Protein AF-A0A6D1P3B4-F1 (afdb_monomer_lite)

Sequence (101 aa):
MHTDTDNLHVHVAVNRVHPETGYLNRLSWSQEKLSRACRELELKHGFAPDNGCWVHAPGNRIVRKTAVERDRQNAWTRGKKKKLFASMSRRQRSLVYAVNL

Secondary structure (DSSP, 8-state):
-B-SSSS-B-------B-TTT--B---TTHHHHHHHHHHHHHHHHTPPPPSSSEEEETTTEEEEPPHHHHHHHHHHHHHHHHHHHHHS-HHHHHHHHHH--

Structure (mmCIF, N/CA/C/O backbone):
data_AF-A0A6D1P3B4-F1
#
_entry.id   AF-A0A6D1P3B4-F1
#
loop_
_atom_site.group_PDB
_atom_site.id
_atom_site.type_symbol
_atom_site.label_atom_id
_atom_site.label_alt_id
_atom_site.label_comp_id
_atom_site.label_asym_id
_atom_site.label_entity_id
_atom_site.label_seq_id
_atom_site.pdbx_PDB_ins_code
_atom_site.Cartn_x
_atom_site.Cartn_y
_atom_site.Cartn_z
_atom_site.occupancy
_atom_site.B_iso_or_equiv
_atom_site.auth_seq_id
_atom_site.auth_comp_id
_atom_site.auth_asym_id
_atom_site.auth_atom_id
_atom_site.pdbx_PDB_model_num
ATOM 1 N N . MET A 1 1 ? -19.153 2.731 -3.568 1.00 59.28 1 MET A N 1
ATOM 2 C CA . MET A 1 1 ? -18.160 2.179 -4.510 1.00 59.28 1 MET A CA 1
ATOM 3 C C . MET A 1 1 ? -18.111 3.106 -5.701 1.00 59.28 1 MET A C 1
ATOM 5 O O . MET A 1 1 ? -19.177 3.523 -6.136 1.00 59.28 1 MET A O 1
ATOM 9 N N . HIS A 1 2 ? -16.920 3.458 -6.178 1.00 65.75 2 HIS A N 1
ATOM 10 C CA . HIS A 1 2 ? -16.786 4.232 -7.412 1.00 65.75 2 HIS A CA 1
ATOM 11 C C . HIS A 1 2 ? -16.480 3.270 -8.560 1.00 65.75 2 HIS A C 1
ATOM 13 O O . HIS A 1 2 ? -15.542 2.481 -8.462 1.00 65.75 2 HIS A O 1
ATOM 19 N N . THR A 1 3 ? -17.294 3.327 -9.613 1.00 60.78 3 THR A N 1
ATOM 20 C CA . THR A 1 3 ? -17.120 2.584 -10.876 1.00 60.78 3 THR A CA 1
ATOM 21 C C . THR A 1 3 ? -16.701 3.509 -12.022 1.00 60.78 3 THR A C 1
ATOM 23 O O . THR A 1 3 ? -16.802 3.141 -13.182 1.00 60.78 3 THR A O 1
ATOM 26 N N . ASP A 1 4 ? -16.267 4.728 -11.697 1.00 64.31 4 ASP A N 1
ATOM 27 C CA . ASP A 1 4 ? -15.925 5.798 -12.649 1.00 64.31 4 ASP A CA 1
ATOM 28 C C . ASP A 1 4 ? -14.532 5.615 -13.292 1.00 64.31 4 ASP A C 1
ATOM 30 O O . ASP A 1 4 ? -14.069 6.411 -14.100 1.00 64.31 4 ASP A O 1
ATOM 34 N N . THR A 1 5 ? -13.841 4.539 -12.924 1.00 64.44 5 THR A N 1
ATOM 35 C CA . THR A 1 5 ? -12.536 4.133 -13.446 1.00 64.44 5 THR A CA 1
ATOM 36 C C . THR A 1 5 ? -12.516 2.618 -13.588 1.00 64.44 5 THR A C 1
ATOM 38 O O . THR A 1 5 ? -13.218 1.934 -12.846 1.00 64.44 5 THR A O 1
ATOM 41 N N . ASP A 1 6 ? -11.646 2.088 -14.452 1.00 67.25 6 ASP A N 1
ATOM 42 C CA . ASP A 1 6 ? -11.489 0.640 -14.697 1.00 67.25 6 ASP A CA 1
ATOM 43 C C . ASP A 1 6 ? -11.139 -0.187 -13.439 1.00 67.25 6 ASP A C 1
ATOM 45 O O . ASP A 1 6 ? -11.197 -1.414 -13.455 1.00 67.25 6 ASP A O 1
ATOM 49 N N . ASN A 1 7 ? -10.806 0.478 -12.327 1.00 68.12 7 ASN A N 1
ATOM 50 C CA . ASN A 1 7 ? -10.529 -0.139 -11.036 1.00 68.12 7 ASN A CA 1
ATOM 51 C C . ASN A 1 7 ? -11.664 0.130 -10.040 1.00 68.12 7 ASN A C 1
ATOM 53 O O . ASN A 1 7 ? -12.040 1.280 -9.798 1.00 68.12 7 ASN A O 1
ATOM 57 N N . LEU A 1 8 ? -12.152 -0.933 -9.394 1.00 72.12 8 LEU A N 1
ATOM 58 C CA . LEU A 1 8 ? -13.145 -0.841 -8.326 1.00 72.12 8 LEU A CA 1
ATOM 59 C C . LEU A 1 8 ? -12.550 -0.143 -7.095 1.00 72.12 8 LEU A C 1
ATOM 61 O O . LEU A 1 8 ? -11.694 -0.707 -6.412 1.00 72.12 8 LEU A O 1
ATOM 65 N N . HIS A 1 9 ? -13.031 1.060 -6.769 1.00 78.25 9 HIS A N 1
ATOM 66 C CA . HIS A 1 9 ? -12.574 1.787 -5.583 1.00 78.25 9 HIS A CA 1
ATOM 67 C C . HIS A 1 9 ? -13.560 1.655 -4.413 1.00 78.25 9 HIS A C 1
ATOM 69 O O . HIS A 1 9 ? -14.748 1.996 -4.517 1.00 78.25 9 HIS A O 1
ATOM 75 N N . VAL A 1 10 ? -13.048 1.184 -3.273 1.00 76.00 10 VAL A N 1
ATOM 76 C CA . VAL A 1 10 ? -13.807 0.976 -2.034 1.00 76.00 10 VAL A CA 1
ATOM 77 C C . VAL A 1 10 ? -13.197 1.812 -0.913 1.00 76.00 10 VAL A C 1
ATOM 79 O O . VAL A 1 10 ? -12.010 1.700 -0.619 1.00 76.00 10 VAL A O 1
ATOM 82 N N . HIS A 1 11 ? -14.029 2.610 -0.245 1.00 82.00 11 HIS A N 1
ATOM 83 C CA . HIS A 1 11 ? -13.658 3.285 0.994 1.00 82.00 11 HIS A CA 1
ATOM 84 C C . HIS A 1 11 ? -14.070 2.423 2.184 1.00 82.00 11 HIS A C 1
ATOM 86 O O . HIS A 1 11 ? -15.242 2.075 2.323 1.00 82.00 11 HIS A O 1
ATOM 92 N N . VAL A 1 12 ? -13.114 2.102 3.053 1.00 81.12 12 VAL A N 1
ATOM 93 C CA . VAL A 1 12 ? -13.362 1.377 4.303 1.00 81.12 12 VAL A CA 1
ATOM 94 C C . VAL A 1 12 ? -13.045 2.309 5.465 1.00 81.12 12 VAL A C 1
ATOM 96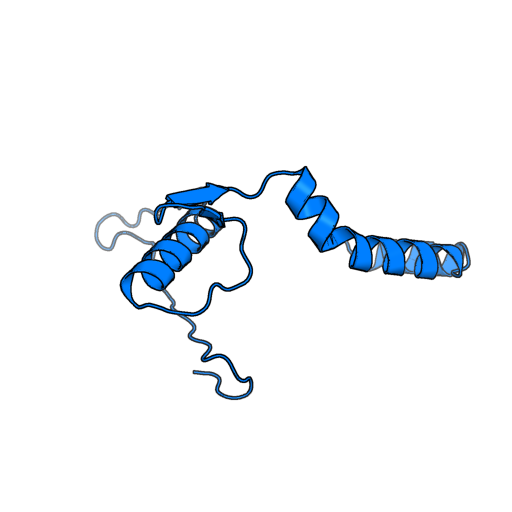 O O . VAL A 1 12 ? -11.903 2.737 5.633 1.00 81.12 12 VAL A O 1
ATOM 99 N N . ALA A 1 13 ? -14.058 2.629 6.266 1.00 85.06 13 ALA A N 1
ATOM 100 C CA . ALA A 1 13 ? -13.895 3.365 7.512 1.00 85.06 13 ALA A CA 1
ATOM 101 C C . ALA A 1 13 ? -13.884 2.374 8.680 1.00 85.06 13 ALA A C 1
ATOM 103 O O . ALA A 1 13 ? -14.760 1.519 8.780 1.00 85.06 13 ALA A O 1
ATOM 104 N N . VAL A 1 14 ? -12.890 2.485 9.561 1.00 83.31 14 VAL A N 1
ATOM 105 C CA . VAL A 1 14 ? -12.740 1.598 10.723 1.00 83.31 14 VAL A CA 1
ATOM 106 C C . VAL A 1 14 ? -12.641 2.449 11.980 1.00 83.31 14 VAL A C 1
ATOM 108 O O . VAL A 1 14 ? -11.815 3.365 12.048 1.00 83.31 14 VAL A O 1
ATOM 111 N N . ASN A 1 15 ? -13.463 2.143 12.986 1.00 87.69 15 ASN A N 1
ATOM 112 C CA . ASN A 1 15 ? -13.330 2.767 14.296 1.00 87.69 15 ASN A CA 1
ATOM 113 C C . ASN A 1 15 ? -12.050 2.260 14.979 1.00 87.69 15 ASN A C 1
ATOM 115 O O . ASN A 1 15 ? -11.815 1.059 15.070 1.00 87.69 15 ASN A O 1
ATOM 119 N N . ARG A 1 16 ? -11.212 3.189 15.442 1.00 85.81 16 ARG A N 1
ATOM 120 C CA . ARG A 1 16 ? -9.922 2.892 16.089 1.00 85.81 16 ARG A CA 1
ATOM 121 C C . ARG A 1 16 ? -9.955 3.069 17.605 1.00 85.81 16 ARG A C 1
ATOM 123 O O . ARG A 1 16 ? -8.923 2.883 18.247 1.00 85.81 16 ARG A O 1
ATOM 130 N N . VAL A 1 17 ? -11.090 3.486 18.156 1.00 89.25 17 VAL A N 1
ATOM 131 C CA . VAL A 1 17 ? -11.284 3.662 19.594 1.00 89.25 17 VAL A CA 1
ATOM 132 C C . VAL A 1 17 ? -11.718 2.330 20.188 1.00 89.25 17 VAL A C 1
ATOM 134 O O . VAL A 1 17 ? -12.677 1.724 19.709 1.00 89.25 17 VAL A O 1
ATOM 137 N N . HIS A 1 18 ? -11.008 1.872 21.216 1.00 88.19 18 HIS A N 1
ATOM 138 C CA . HIS A 1 18 ? -11.416 0.692 21.965 1.00 88.19 18 HIS A CA 1
ATOM 139 C C . HIS A 1 18 ? -12.762 0.970 22.654 1.00 88.19 18 HIS A C 1
ATOM 141 O O . HIS A 1 18 ? -12.856 1.960 23.386 1.00 88.19 18 HIS A O 1
ATOM 147 N N . PRO A 1 19 ? -13.792 0.128 22.458 1.00 85.56 19 PRO A N 1
ATOM 148 C CA . PRO A 1 19 ? -15.154 0.433 22.894 1.00 85.56 19 PRO A CA 1
ATOM 149 C C . PRO A 1 19 ? -15.291 0.565 24.417 1.00 85.56 19 PRO A C 1
ATOM 151 O O . PRO A 1 19 ? -16.096 1.361 24.881 1.00 85.56 19 PRO A O 1
ATOM 154 N N . GLU A 1 20 ? -14.483 -0.164 25.190 1.00 89.38 20 GLU A N 1
ATOM 155 C CA . GLU A 1 20 ? -14.590 -0.174 26.659 1.00 89.38 20 GLU A CA 1
ATOM 156 C C . GLU A 1 20 ? -13.648 0.810 27.361 1.00 89.38 20 GLU A C 1
ATOM 158 O O . GLU A 1 20 ? -13.971 1.339 28.417 1.00 89.38 20 GLU A O 1
ATOM 163 N N . THR A 1 21 ? -12.467 1.066 26.794 1.00 88.25 21 THR A N 1
ATOM 164 C CA . THR A 1 21 ? -11.407 1.835 27.468 1.00 88.25 21 THR A CA 1
ATOM 165 C C . THR A 1 21 ? -11.256 3.236 26.889 1.00 88.25 21 THR A C 1
ATOM 167 O O . THR A 1 21 ? -10.538 4.060 27.445 1.00 88.25 21 THR A O 1
ATOM 170 N N . GLY A 1 22 ? -11.896 3.517 25.747 1.00 86.44 22 GLY A N 1
ATOM 171 C CA . GLY A 1 22 ? -11.813 4.805 25.060 1.00 86.44 22 GLY A CA 1
ATOM 172 C C . GLY A 1 22 ? -10.440 5.108 24.450 1.00 86.44 22 GLY A C 1
ATOM 173 O O . GLY A 1 22 ? -10.255 6.169 23.853 1.00 86.44 22 GLY A O 1
ATOM 174 N N . TYR A 1 23 ? -9.466 4.197 24.555 1.00 89.19 23 TYR A N 1
ATOM 175 C CA . TYR A 1 23 ? -8.132 4.429 24.014 1.00 89.19 23 TYR A CA 1
ATOM 176 C C . TYR A 1 23 ? -8.116 4.342 22.489 1.00 89.19 23 TYR A C 1
ATOM 178 O O . TYR A 1 23 ? -8.655 3.419 21.877 1.00 89.19 23 TYR A O 1
ATOM 186 N N . LEU A 1 24 ? -7.432 5.305 21.872 1.00 88.62 24 LEU A N 1
ATOM 187 C CA . LEU A 1 24 ? -7.203 5.335 20.435 1.00 88.62 24 LEU A CA 1
ATOM 188 C C . LEU A 1 24 ? -6.007 4.456 20.064 1.00 88.62 24 LEU A C 1
ATOM 190 O O . LEU A 1 24 ? -4.876 4.721 20.477 1.00 88.62 24 LEU A O 1
ATOM 194 N N . ASN A 1 25 ? -6.225 3.488 19.178 1.00 85.38 25 ASN A N 1
ATOM 195 C CA . ASN A 1 25 ? -5.130 2.726 18.599 1.00 85.38 25 ASN A CA 1
ATOM 196 C C . ASN A 1 25 ? -4.355 3.573 17.568 1.00 85.38 25 ASN A C 1
ATOM 198 O O . ASN A 1 25 ? -4.835 3.860 16.463 1.00 85.38 25 ASN A O 1
ATOM 202 N N . ARG A 1 26 ? -3.125 3.971 17.919 1.00 81.25 26 ARG A N 1
ATOM 203 C CA . ARG A 1 26 ? -2.198 4.646 16.999 1.00 81.25 26 ARG A CA 1
ATOM 204 C C . ARG A 1 26 ? -1.493 3.618 16.118 1.00 81.25 26 ARG A C 1
ATOM 206 O O . ARG A 1 26 ? -0.443 3.081 16.458 1.00 81.25 26 ARG A O 1
ATOM 213 N N . LEU A 1 27 ? -2.047 3.405 14.930 1.00 81.44 27 LEU A N 1
ATOM 214 C CA . LEU A 1 27 ? -1.450 2.554 13.902 1.00 81.44 27 LEU A CA 1
ATOM 215 C C . LEU A 1 27 ? -0.266 3.262 13.225 1.00 81.44 27 LEU A C 1
ATOM 217 O O . LEU A 1 27 ? -0.407 3.888 12.168 1.00 81.44 27 LEU A O 1
ATOM 221 N N . SER A 1 28 ? 0.913 3.142 13.833 1.00 84.75 28 SER A N 1
ATOM 222 C CA . SER A 1 28 ? 2.170 3.534 13.199 1.00 84.75 28 SER A CA 1
ATOM 223 C C . SER A 1 28 ? 2.384 2.736 11.910 1.00 84.75 28 SER A C 1
ATOM 225 O O . SER A 1 28 ? 2.095 1.531 11.843 1.00 84.75 28 SER A O 1
ATOM 227 N N . TRP A 1 29 ? 2.864 3.429 10.872 1.00 84.19 29 TRP A N 1
ATOM 228 C CA . TRP A 1 29 ? 3.148 2.851 9.553 1.00 84.19 29 TRP A CA 1
ATOM 229 C C . TRP A 1 29 ? 1.941 2.142 8.914 1.00 84.19 29 TRP A C 1
ATOM 231 O O . TRP A 1 29 ? 2.101 1.197 8.145 1.00 84.19 29 TRP A O 1
ATOM 241 N N . SER A 1 30 ? 0.720 2.589 9.229 1.00 85.31 30 SER A N 1
ATOM 242 C CA . SER A 1 30 ? -0.534 2.009 8.720 1.00 85.31 30 SER A CA 1
ATOM 243 C C . SER A 1 30 ? -0.590 1.945 7.197 1.00 85.31 30 SER A C 1
ATOM 245 O O . SER A 1 30 ? -0.965 0.913 6.656 1.00 85.31 30 SER A O 1
ATOM 247 N N . GLN A 1 31 ? -0.155 3.002 6.507 1.00 84.62 31 GLN A N 1
ATOM 248 C CA . GLN A 1 31 ? -0.100 3.028 5.041 1.00 84.62 31 GLN A CA 1
ATOM 249 C C . GLN A 1 31 ? 0.843 1.954 4.478 1.00 84.62 31 GLN A C 1
ATOM 251 O O . GLN A 1 31 ? 0.523 1.293 3.495 1.00 84.62 31 GLN A O 1
ATOM 256 N N . GLU A 1 32 ? 1.993 1.739 5.121 1.00 86.56 32 GLU A N 1
ATOM 257 C CA . GLU A 1 32 ? 2.973 0.742 4.683 1.00 86.56 32 GLU A CA 1
ATOM 258 C C . GLU A 1 32 ? 2.488 -0.687 4.948 1.00 86.56 32 GLU A C 1
ATOM 260 O O . GLU A 1 32 ? 2.632 -1.554 4.085 1.00 86.56 32 GLU A O 1
ATOM 265 N N . LYS A 1 33 ? 1.859 -0.917 6.107 1.00 88.94 33 LYS A N 1
ATOM 266 C CA . LYS A 1 33 ? 1.209 -2.189 6.450 1.00 88.94 33 LYS A CA 1
ATOM 267 C C . LYS A 1 33 ? 0.068 -2.509 5.486 1.00 88.94 33 LYS A C 1
ATOM 269 O O . LYS A 1 33 ? -0.021 -3.638 5.017 1.00 88.94 33 LYS A O 1
ATOM 274 N N . LEU A 1 34 ? -0.755 -1.513 5.152 1.00 88.62 34 LEU A N 1
ATOM 275 C CA . LEU A 1 34 ? -1.840 -1.658 4.185 1.00 88.62 34 LEU A CA 1
ATOM 276 C C . LEU A 1 34 ? -1.294 -2.008 2.799 1.00 88.62 34 LEU A C 1
ATOM 278 O O . LEU A 1 34 ? -1.746 -2.973 2.198 1.00 88.62 34 LEU A O 1
ATOM 282 N N . SER A 1 35 ? -0.273 -1.287 2.322 1.00 89.62 35 SER A N 1
ATOM 283 C CA . SER A 1 35 ? 0.337 -1.565 1.017 1.00 89.62 35 SER A CA 1
ATOM 284 C C . SER A 1 35 ? 0.905 -2.985 0.933 1.00 89.62 35 SER A C 1
ATOM 286 O O . SER A 1 35 ? 0.746 -3.638 -0.097 1.00 89.62 35 SER A O 1
ATOM 288 N N . ARG A 1 36 ? 1.513 -3.491 2.015 1.00 90.06 36 ARG A N 1
ATOM 289 C CA . ARG A 1 36 ? 1.971 -4.883 2.093 1.00 90.06 36 ARG A CA 1
ATOM 290 C C . ARG A 1 36 ? 0.806 -5.874 2.062 1.00 90.06 36 ARG A C 1
ATOM 292 O O . ARG A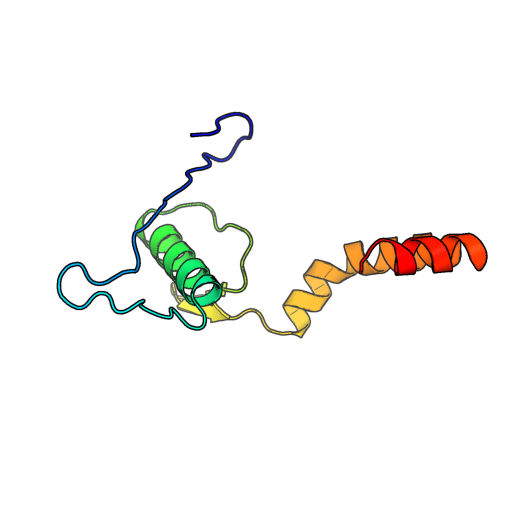 1 36 ? 0.857 -6.815 1.280 1.00 90.06 36 ARG A O 1
ATOM 299 N N . ALA A 1 37 ? -0.242 -5.643 2.853 1.00 90.31 37 ALA A N 1
ATOM 300 C CA . ALA A 1 37 ? -1.430 -6.498 2.869 1.00 90.31 37 ALA A CA 1
ATOM 301 C C . ALA A 1 37 ? -2.113 -6.563 1.490 1.00 90.31 37 ALA A C 1
ATOM 303 O O . ALA A 1 37 ? -2.562 -7.627 1.075 1.00 90.31 37 ALA A O 1
ATOM 304 N N . CYS A 1 38 ? -2.126 -5.459 0.733 1.00 89.56 38 CYS A N 1
ATOM 305 C CA . CYS A 1 38 ? -2.603 -5.464 -0.651 1.00 89.56 38 CYS A CA 1
ATOM 306 C C . CYS A 1 38 ? -1.792 -6.425 -1.535 1.00 89.56 38 CYS A C 1
ATOM 308 O O . CYS A 1 38 ? -2.394 -7.197 -2.268 1.00 89.56 38 CYS A O 1
ATOM 310 N N . ARG A 1 39 ? -0.453 -6.455 -1.421 1.00 92.56 39 ARG A N 1
ATOM 311 C CA . ARG A 1 39 ? 0.386 -7.419 -2.165 1.00 92.56 39 ARG A CA 1
ATOM 312 C C . ARG A 1 39 ? 0.088 -8.868 -1.783 1.00 92.56 39 ARG A C 1
ATOM 314 O O . ARG A 1 39 ? 0.064 -9.753 -2.631 1.00 92.56 39 ARG A O 1
ATOM 321 N N . GLU A 1 40 ? -0.154 -9.116 -0.499 1.00 91.56 40 GLU A N 1
ATOM 322 C CA . GLU A 1 40 ? -0.518 -10.449 -0.005 1.00 91.56 40 GLU A CA 1
ATOM 323 C C . GLU A 1 40 ? -1.859 -10.908 -0.602 1.00 91.56 40 GLU A C 1
ATOM 325 O O . GLU A 1 40 ? -1.980 -12.052 -1.044 1.00 91.56 40 GLU A O 1
ATOM 330 N N . LEU A 1 41 ? -2.843 -10.008 -0.687 1.00 90.25 41 LEU A N 1
ATOM 331 C CA . LEU A 1 41 ? -4.131 -10.281 -1.329 1.00 90.25 41 LEU A CA 1
ATOM 332 C C . LEU A 1 41 ? -4.006 -10.461 -2.844 1.00 90.25 41 LEU A C 1
ATOM 334 O O . LEU A 1 41 ? -4.644 -11.357 -3.391 1.00 90.25 41 LEU A O 1
ATOM 338 N N . GLU A 1 42 ? -3.170 -9.663 -3.509 1.00 91.38 42 GLU A N 1
ATOM 339 C CA . GLU A 1 42 ? -2.885 -9.807 -4.939 1.00 91.38 42 GLU A CA 1
ATOM 340 C C . GLU A 1 42 ? -2.324 -11.198 -5.252 1.00 91.38 42 GLU A C 1
ATOM 342 O O . GLU A 1 42 ? -2.835 -11.872 -6.145 1.00 91.38 42 GLU A O 1
ATOM 347 N N . LEU A 1 43 ? -1.346 -11.677 -4.473 1.00 90.06 43 LEU A N 1
ATOM 348 C CA . LEU A 1 43 ? -0.793 -13.028 -4.626 1.00 90.06 43 LEU A CA 1
ATOM 349 C C . LEU A 1 43 ? -1.820 -14.123 -4.319 1.00 90.06 43 LEU A C 1
ATOM 351 O O . LEU A 1 43 ? -1.860 -15.135 -5.015 1.00 90.06 43 LEU A O 1
ATOM 355 N N . LYS A 1 44 ? -2.644 -13.938 -3.282 1.00 91.94 44 LYS A N 1
ATOM 356 C CA . LYS A 1 44 ? -3.635 -14.935 -2.856 1.00 91.94 44 LYS A CA 1
ATOM 357 C C . LYS A 1 44 ? -4.779 -15.098 -3.857 1.00 91.94 44 LYS A C 1
ATOM 359 O O . LYS A 1 44 ? -5.255 -16.212 -4.054 1.00 91.94 44 LYS A O 1
ATOM 364 N N . HIS A 1 45 ? -5.242 -13.997 -4.441 1.00 89.06 45 HIS A N 1
ATOM 365 C CA . HIS A 1 45 ? -6.423 -13.968 -5.306 1.00 89.06 45 HIS A CA 1
ATOM 366 C C . HIS A 1 45 ? -6.090 -13.809 -6.797 1.00 89.06 45 HIS A C 1
ATOM 368 O O . HIS A 1 45 ? -7.001 -13.794 -7.619 1.00 89.06 45 HIS A O 1
ATOM 374 N N . GLY A 1 46 ? -4.805 -13.715 -7.156 1.00 87.00 46 GLY A N 1
ATOM 375 C CA . GLY A 1 46 ? -4.361 -13.570 -8.543 1.00 87.00 46 GLY A CA 1
ATOM 376 C C . GLY A 1 46 ? -4.683 -12.202 -9.147 1.00 87.00 46 GLY A C 1
ATOM 377 O O . GLY A 1 46 ? -4.885 -12.101 -10.355 1.00 87.00 46 GLY A O 1
ATOM 378 N N . PHE A 1 47 ? -4.767 -11.151 -8.327 1.00 87.06 47 PHE A N 1
ATOM 379 C CA . PHE A 1 47 ? -5.033 -9.802 -8.827 1.00 87.06 47 PHE A CA 1
ATOM 380 C C . PHE A 1 47 ? -3.799 -9.196 -9.498 1.00 87.06 47 PHE A C 1
ATOM 382 O O . PHE A 1 47 ? -2.655 -9.520 -9.168 1.00 87.06 47 PHE A O 1
ATOM 389 N N . ALA A 1 48 ? -4.044 -8.278 -10.435 1.00 84.88 48 ALA A N 1
ATOM 390 C CA . ALA A 1 48 ? -2.981 -7.511 -11.063 1.00 84.88 48 ALA A CA 1
ATOM 391 C C . ALA A 1 48 ? -2.270 -6.631 -10.014 1.00 84.88 48 ALA A C 1
ATOM 393 O O . ALA A 1 48 ? -2.943 -5.985 -9.207 1.00 84.88 48 ALA A O 1
ATOM 394 N N . PRO A 1 49 ? -0.926 -6.582 -10.011 1.00 83.19 49 PRO A N 1
ATOM 395 C CA . PRO A 1 49 ? -0.196 -5.798 -9.032 1.00 83.19 49 PRO A CA 1
ATOM 396 C C . PRO A 1 49 ? -0.383 -4.297 -9.265 1.00 83.19 49 PRO A C 1
ATOM 398 O O . PRO A 1 49 ? 0.006 -3.771 -10.305 1.00 83.19 49 PRO A O 1
ATOM 401 N N . ASP A 1 50 ? -0.913 -3.590 -8.264 1.00 83.19 50 ASP A N 1
ATOM 402 C CA . ASP A 1 50 ? -1.115 -2.135 -8.339 1.00 83.19 50 ASP A CA 1
ATOM 403 C C . ASP A 1 50 ? 0.165 -1.351 -7.960 1.00 83.19 50 ASP A C 1
ATOM 405 O O . ASP A 1 50 ? 1.151 -1.912 -7.479 1.00 83.19 50 ASP A O 1
ATOM 409 N N . ASN A 1 51 ? 0.183 -0.033 -8.110 1.00 80.12 51 ASN A N 1
ATOM 410 C CA . ASN A 1 51 ? 1.281 0.818 -7.675 1.00 80.12 51 ASN A CA 1
ATOM 411 C C . ASN A 1 51 ? 1.411 0.845 -6.142 1.00 80.12 51 ASN A C 1
ATOM 413 O O . ASN A 1 51 ? 0.480 1.183 -5.421 1.00 80.12 51 ASN A O 1
ATOM 417 N N . GLY A 1 52 ? 2.608 0.562 -5.624 1.00 81.56 52 GLY A N 1
ATOM 418 C CA . GLY A 1 52 ? 2.867 0.601 -4.183 1.00 81.56 52 GLY A CA 1
ATOM 419 C C . GLY A 1 52 ? 4.346 0.695 -3.822 1.00 81.56 52 GLY A C 1
ATOM 420 O O . GLY A 1 52 ? 5.219 0.686 -4.697 1.00 81.56 52 GLY A O 1
ATOM 421 N N . CYS A 1 53 ? 4.627 0.803 -2.519 1.00 85.31 53 CYS A N 1
ATOM 422 C CA . CYS A 1 53 ? 5.988 0.751 -1.976 1.00 85.31 53 CYS A CA 1
ATOM 423 C C . CYS A 1 53 ? 6.525 -0.683 -1.845 1.00 85.31 53 CYS A C 1
ATOM 425 O O . CYS A 1 53 ? 7.737 -0.860 -1.733 1.00 85.31 53 CYS A O 1
ATOM 427 N N . TRP A 1 54 ? 5.648 -1.686 -1.912 1.00 88.56 54 TRP A N 1
ATOM 428 C CA . TRP A 1 54 ? 5.981 -3.108 -1.955 1.00 88.56 54 TRP A CA 1
ATOM 429 C C . TRP A 1 54 ? 5.758 -3.675 -3.361 1.00 88.56 54 TRP A C 1
ATOM 431 O O . TRP A 1 54 ? 4.848 -3.237 -4.064 1.00 88.56 54 TRP A O 1
ATOM 441 N N . VAL A 1 55 ? 6.592 -4.629 -3.775 1.00 88.56 55 VAL A N 1
ATOM 442 C CA . VAL A 1 55 ? 6.540 -5.301 -5.085 1.00 88.56 55 VAL A CA 1
ATOM 443 C C . VAL A 1 55 ? 6.713 -6.805 -4.944 1.00 88.56 55 VAL A C 1
ATOM 445 O O . VAL A 1 55 ? 7.276 -7.289 -3.960 1.00 88.56 55 VAL A O 1
ATOM 448 N N . HIS A 1 56 ? 6.239 -7.537 -5.950 1.00 88.56 56 HIS A N 1
ATOM 449 C CA . HIS A 1 56 ? 6.445 -8.976 -6.049 1.00 88.56 56 HIS A CA 1
ATOM 450 C C . HIS A 1 56 ? 7.864 -9.262 -6.545 1.00 88.56 56 HIS A C 1
ATOM 452 O O . HIS A 1 56 ? 8.315 -8.706 -7.545 1.00 88.56 56 HIS A O 1
ATOM 458 N N . ALA A 1 57 ? 8.559 -10.137 -5.832 1.00 86.25 57 ALA A N 1
ATOM 459 C CA . ALA A 1 57 ? 9.839 -10.711 -6.204 1.00 86.25 57 ALA A CA 1
ATOM 460 C C . ALA A 1 57 ? 9.651 -12.184 -6.608 1.00 86.25 57 ALA A C 1
ATOM 462 O O . ALA A 1 57 ? 8.651 -12.806 -6.225 1.00 86.25 57 ALA A O 1
ATOM 463 N N . PRO A 1 58 ? 10.611 -12.768 -7.350 1.00 85.94 58 PRO A N 1
ATOM 464 C CA . PRO A 1 58 ? 10.569 -14.177 -7.722 1.00 85.94 58 PRO A CA 1
ATOM 465 C C . PRO A 1 58 ? 10.329 -15.094 -6.513 1.00 85.94 58 PRO A C 1
ATOM 467 O O . PRO A 1 58 ? 10.884 -14.875 -5.432 1.00 85.94 58 PRO A O 1
ATOM 470 N N . GLY A 1 59 ? 9.495 -16.120 -6.702 1.00 85.88 59 GLY A N 1
ATOM 471 C CA . GLY A 1 59 ? 9.111 -17.055 -5.639 1.00 85.88 59 GLY A CA 1
ATOM 472 C C . GLY A 1 59 ? 8.046 -16.518 -4.677 1.00 85.88 59 GLY A C 1
ATOM 473 O O . GLY A 1 59 ? 8.109 -16.815 -3.488 1.00 85.88 59 GLY A O 1
ATOM 474 N N . ASN A 1 60 ? 7.096 -15.709 -5.167 1.00 83.81 60 ASN A N 1
ATOM 475 C CA . ASN A 1 60 ? 5.972 -15.146 -4.396 1.00 83.81 60 ASN A CA 1
ATOM 476 C C . ASN A 1 60 ? 6.403 -14.370 -3.139 1.00 83.81 60 ASN A C 1
ATOM 478 O O . ASN A 1 60 ? 5.706 -14.340 -2.125 1.00 83.81 60 ASN A O 1
ATOM 482 N N . ARG A 1 61 ? 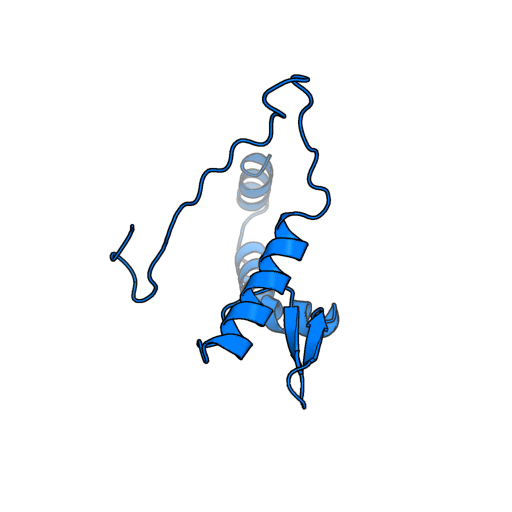7.572 -13.729 -3.200 1.00 87.12 61 ARG A N 1
ATOM 483 C CA . ARG A 1 61 ? 8.086 -12.893 -2.114 1.00 87.12 61 ARG A CA 1
ATOM 484 C C . ARG A 1 61 ? 7.606 -11.459 -2.281 1.00 87.12 61 ARG A C 1
ATOM 486 O O . ARG A 1 61 ? 7.538 -10.954 -3.395 1.00 87.12 61 ARG A O 1
ATOM 493 N N . ILE A 1 62 ? 7.332 -10.780 -1.171 1.00 90.38 62 ILE A N 1
ATOM 494 C CA . ILE A 1 62 ? 6.969 -9.359 -1.165 1.00 90.38 62 ILE A CA 1
ATOM 495 C C . ILE A 1 62 ? 8.157 -8.569 -0.626 1.00 90.38 62 ILE A C 1
ATOM 497 O O . ILE A 1 62 ? 8.580 -8.774 0.512 1.00 90.38 62 ILE A O 1
ATOM 501 N N . VAL A 1 63 ? 8.709 -7.678 -1.448 1.00 90.38 63 VAL A N 1
ATOM 502 C CA . VAL A 1 63 ? 9.902 -6.885 -1.119 1.00 90.38 63 VAL A CA 1
ATOM 503 C C . VAL A 1 63 ? 9.619 -5.396 -1.242 1.00 90.38 63 VAL A C 1
ATOM 505 O O . VAL A 1 63 ? 8.781 -4.964 -2.033 1.00 90.38 63 VAL A O 1
ATOM 508 N N . ARG A 1 64 ? 10.298 -4.589 -0.427 1.00 88.25 64 ARG A N 1
ATOM 509 C CA . ARG A 1 64 ? 10.157 -3.133 -0.473 1.00 88.25 64 ARG A CA 1
ATOM 510 C C . ARG A 1 64 ? 10.935 -2.598 -1.670 1.00 88.25 64 ARG A C 1
ATOM 512 O O . ARG A 1 64 ? 12.088 -2.981 -1.856 1.00 88.25 64 ARG A O 1
ATOM 519 N N . LYS A 1 65 ? 10.342 -1.680 -2.436 1.00 85.7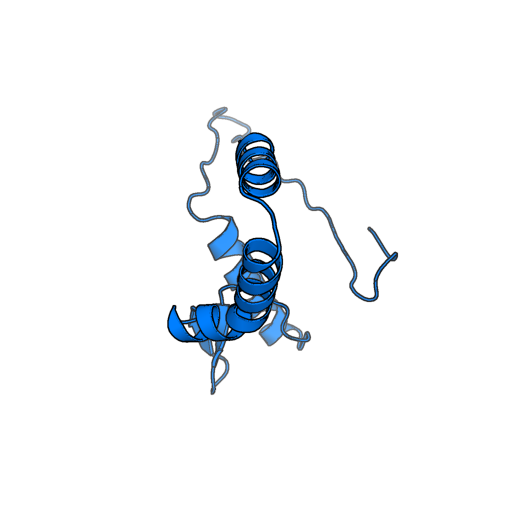5 65 LYS A N 1
ATOM 520 C CA . LYS A 1 65 ? 11.048 -0.982 -3.517 1.00 85.75 65 LYS A CA 1
ATOM 521 C C . LYS A 1 65 ? 12.276 -0.277 -2.963 1.00 85.75 65 LYS A C 1
ATOM 523 O O . LYS A 1 65 ? 12.205 0.446 -1.963 1.00 85.75 65 LYS A O 1
ATOM 528 N N . THR A 1 66 ? 13.391 -0.437 -3.657 1.00 84.75 66 THR A N 1
ATOM 529 C CA . THR A 1 66 ? 14.612 0.299 -3.347 1.00 84.75 66 THR A CA 1
ATOM 530 C C . THR A 1 66 ? 14.450 1.780 -3.690 1.00 84.75 66 THR A C 1
ATOM 532 O O . THR A 1 66 ? 13.616 2.183 -4.509 1.00 84.75 66 THR A O 1
ATOM 535 N N . ALA A 1 67 ? 15.278 2.627 -3.074 1.00 77.81 67 ALA A N 1
ATOM 536 C CA . ALA A 1 67 ? 15.294 4.054 -3.389 1.00 77.81 67 ALA A CA 1
ATOM 537 C C . ALA A 1 67 ? 15.577 4.306 -4.881 1.00 77.81 67 ALA A C 1
ATOM 539 O O . ALA A 1 67 ? 14.939 5.170 -5.476 1.00 77.81 67 ALA A O 1
ATOM 540 N N . VAL A 1 68 ? 16.454 3.494 -5.482 1.00 76.81 68 VAL A N 1
ATOM 541 C CA . VAL A 1 68 ? 16.832 3.569 -6.899 1.00 76.81 68 VAL A CA 1
ATOM 542 C C . VAL A 1 68 ? 15.649 3.251 -7.813 1.00 76.81 68 VAL A C 1
ATOM 544 O O . VAL A 1 68 ? 15.387 3.992 -8.757 1.00 76.81 68 VAL A O 1
ATOM 547 N N . GLU A 1 69 ? 14.898 2.185 -7.536 1.00 77.31 69 GLU A N 1
ATOM 548 C CA . GLU A 1 69 ? 13.719 1.812 -8.332 1.00 77.31 69 GLU A CA 1
ATOM 549 C C . GLU A 1 69 ? 12.618 2.867 -8.240 1.00 77.31 69 GLU A C 1
ATOM 551 O O . GLU A 1 69 ? 12.026 3.254 -9.249 1.00 77.31 69 GLU A O 1
ATOM 556 N N . ARG A 1 70 ? 12.391 3.398 -7.036 1.00 75.25 70 ARG A N 1
ATOM 557 C CA . ARG A 1 70 ? 11.460 4.506 -6.816 1.00 75.25 70 ARG A CA 1
ATOM 558 C C . ARG A 1 70 ? 11.892 5.763 -7.571 1.00 75.25 70 ARG A C 1
ATOM 560 O O . ARG A 1 70 ? 11.041 6.451 -8.134 1.00 75.25 70 ARG A O 1
ATOM 567 N N . ASP A 1 71 ? 13.183 6.079 -7.588 1.00 74.00 71 ASP A N 1
ATOM 568 C CA . ASP A 1 71 ? 13.703 7.233 -8.323 1.00 74.00 71 ASP A CA 1
ATOM 569 C C . ASP A 1 71 ? 13.578 7.048 -9.835 1.00 74.00 71 ASP A C 1
ATOM 571 O O . ASP A 1 71 ? 13.168 7.987 -10.514 1.00 74.00 71 ASP A O 1
ATOM 575 N N . ARG A 1 72 ? 13.839 5.844 -10.360 1.00 73.50 72 ARG A N 1
ATOM 576 C CA . ARG A 1 72 ? 13.613 5.508 -11.775 1.00 73.50 72 ARG A CA 1
ATOM 577 C C . ARG A 1 72 ? 12.144 5.671 -12.166 1.00 73.50 72 ARG A C 1
ATOM 579 O O . ARG A 1 72 ? 11.861 6.322 -13.167 1.00 73.50 72 ARG A O 1
ATOM 586 N N . GLN A 1 73 ? 11.212 5.171 -11.351 1.00 71.75 73 GLN A N 1
ATOM 587 C CA . GLN A 1 73 ? 9.772 5.305 -11.609 1.00 71.75 73 GLN A CA 1
ATOM 588 C C . GLN A 1 73 ? 9.313 6.776 -11.597 1.00 71.75 73 GLN A C 1
ATOM 590 O O . GLN A 1 73 ? 8.486 7.181 -12.408 1.00 71.75 73 GLN A O 1
ATOM 595 N N . ASN A 1 74 ? 9.893 7.605 -10.724 1.00 69.62 74 ASN A N 1
ATOM 596 C CA . ASN A 1 74 ? 9.572 9.033 -10.620 1.00 69.62 74 ASN A CA 1
ATOM 597 C C . ASN A 1 74 ? 10.410 9.938 -11.541 1.00 69.62 74 ASN A C 1
ATOM 599 O O . ASN A 1 74 ? 10.196 11.157 -11.569 1.00 69.62 74 ASN A O 1
ATOM 603 N N . ALA A 1 75 ? 11.378 9.384 -12.279 1.00 69.94 75 ALA A N 1
ATOM 604 C CA . ALA A 1 75 ? 12.326 10.154 -13.082 1.00 69.94 75 ALA A CA 1
ATOM 605 C C . ALA A 1 75 ? 11.620 10.968 -14.173 1.00 69.94 75 ALA A C 1
ATOM 607 O O . ALA A 1 75 ? 11.968 12.128 -14.402 1.00 69.94 75 ALA A O 1
ATOM 608 N N . TRP A 1 76 ? 10.580 10.403 -14.789 1.00 62.75 76 TRP A N 1
ATOM 609 C CA . TRP A 1 76 ? 9.794 11.076 -15.825 1.00 62.75 76 TRP A CA 1
ATOM 610 C C . TRP A 1 76 ? 9.028 12.290 -15.277 1.00 62.75 76 TRP A C 1
ATOM 612 O O . TRP A 1 76 ? 9.092 13.388 -15.837 1.00 62.75 76 TRP A O 1
ATOM 622 N N . THR A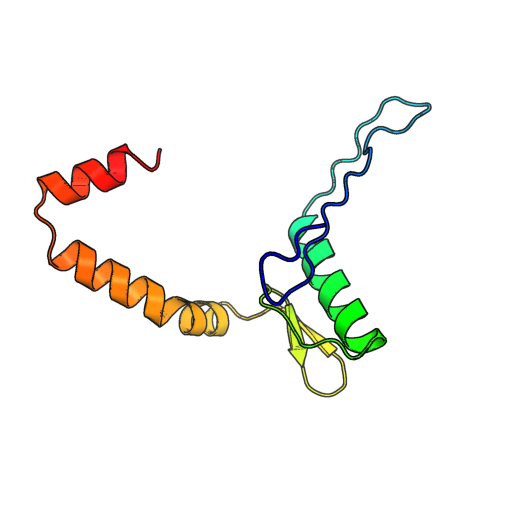 1 77 ? 8.385 12.135 -14.118 1.00 64.12 77 THR A N 1
ATOM 623 C CA . THR A 1 77 ? 7.630 13.193 -13.430 1.00 64.12 77 THR A CA 1
ATOM 624 C C . THR A 1 77 ? 8.552 14.304 -12.922 1.00 64.12 77 THR A C 1
ATOM 626 O O . THR A 1 77 ? 8.256 15.491 -13.084 1.00 64.12 77 THR A O 1
ATOM 629 N N . ARG A 1 78 ? 9.720 13.941 -12.368 1.00 62.28 78 ARG A N 1
ATOM 630 C CA . ARG A 1 78 ? 10.763 14.902 -11.962 1.00 62.28 78 ARG A CA 1
ATOM 631 C C . ARG A 1 78 ? 11.367 15.633 -13.161 1.00 62.28 78 ARG A C 1
ATOM 633 O O . ARG A 1 78 ? 11.605 16.836 -13.068 1.00 62.28 78 ARG A O 1
ATOM 640 N N . GLY A 1 79 ? 11.583 14.943 -14.280 1.00 63.88 79 GLY A N 1
ATOM 641 C CA . GLY A 1 79 ? 12.082 15.527 -15.526 1.00 63.88 79 GLY A CA 1
ATOM 642 C C . GLY A 1 79 ? 11.128 16.572 -16.105 1.00 63.88 79 GLY A C 1
ATOM 643 O O . GLY A 1 79 ? 11.562 17.675 -16.438 1.00 63.88 79 GLY A O 1
ATOM 644 N N . LYS A 1 80 ? 9.819 16.280 -16.135 1.00 60.22 80 LYS A N 1
ATOM 645 C CA . LYS A 1 80 ? 8.781 17.255 -16.515 1.00 60.22 80 LYS A CA 1
ATOM 646 C C . LYS A 1 80 ? 8.758 18.463 -15.583 1.00 60.22 80 LYS A C 1
ATOM 648 O O . LYS A 1 80 ? 8.783 19.583 -16.079 1.00 60.22 80 LYS A O 1
ATOM 653 N N . LYS A 1 81 ? 8.795 18.255 -14.258 1.00 59.69 81 LYS A N 1
ATOM 654 C CA . LYS A 1 81 ? 8.899 19.361 -13.288 1.00 59.69 81 LYS A CA 1
ATOM 655 C C . LYS A 1 81 ? 10.135 20.218 -13.560 1.00 59.69 81 LYS A C 1
ATOM 657 O O . LYS A 1 81 ? 9.998 21.427 -13.674 1.00 59.69 81 LYS A O 1
ATOM 662 N N . LYS A 1 82 ? 11.321 19.621 -13.733 1.00 62.22 82 LYS A N 1
ATOM 663 C CA . LYS A 1 82 ? 12.556 20.369 -14.037 1.00 62.22 82 LYS A CA 1
ATOM 664 C C . LYS A 1 82 ? 12.438 21.198 -15.317 1.00 62.22 82 LYS A C 1
ATOM 666 O O . LYS A 1 82 ? 12.818 22.361 -15.286 1.00 62.22 82 LYS A O 1
ATOM 671 N N . LYS A 1 83 ? 11.893 20.640 -16.406 1.00 63.25 83 LYS A N 1
ATOM 672 C CA . LYS A 1 83 ? 11.674 21.384 -17.661 1.00 63.25 83 LYS A CA 1
ATOM 673 C C . LYS A 1 83 ? 10.660 22.519 -17.490 1.00 63.25 83 LYS A C 1
ATOM 675 O O . LYS A 1 83 ? 10.942 23.639 -17.900 1.00 63.25 83 LYS A O 1
ATOM 680 N N . LEU A 1 84 ? 9.533 22.247 -16.830 1.00 63.53 84 LEU A N 1
ATOM 681 C CA . LEU A 1 84 ? 8.493 23.239 -16.550 1.00 63.53 84 LEU A CA 1
ATOM 682 C C . LEU A 1 84 ? 9.060 24.395 -15.714 1.00 63.53 84 LEU A C 1
ATOM 684 O O . LEU A 1 84 ? 8.978 25.550 -16.117 1.00 63.53 84 LEU A O 1
ATOM 688 N N . PHE A 1 85 ? 9.739 24.087 -14.605 1.00 66.38 85 PHE A N 1
ATOM 689 C CA . PHE A 1 85 ? 10.402 25.098 -13.786 1.00 66.38 85 PHE A CA 1
ATOM 690 C C . PHE A 1 85 ? 11.469 25.846 -14.581 1.00 66.38 85 PHE A C 1
ATOM 692 O O . PHE A 1 85 ? 11.489 27.069 -14.511 1.00 66.38 85 PHE A O 1
ATOM 699 N N . ALA A 1 86 ? 12.304 25.163 -15.373 1.00 72.81 86 ALA A N 1
ATOM 700 C CA . ALA A 1 86 ? 13.319 25.801 -16.214 1.00 72.81 86 ALA A CA 1
ATOM 701 C C . ALA A 1 86 ? 12.720 26.870 -17.145 1.00 72.81 86 ALA A C 1
ATOM 703 O O . ALA A 1 86 ? 13.301 27.946 -17.245 1.00 72.81 86 ALA A O 1
ATOM 704 N N . SER A 1 87 ? 11.534 26.624 -17.715 1.00 67.81 87 SER A N 1
ATOM 705 C CA . SER A 1 87 ? 10.803 27.590 -18.552 1.00 67.81 87 SER A CA 1
ATOM 706 C C . SER A 1 87 ? 10.081 28.718 -17.796 1.00 67.81 87 SER A C 1
ATOM 708 O O . SER A 1 87 ? 9.672 29.694 -18.415 1.00 67.81 87 SER A O 1
ATOM 710 N N . MET A 1 88 ? 9.914 28.622 -16.472 1.00 79.44 88 MET A N 1
ATOM 711 C CA . MET A 1 88 ? 9.173 29.613 -15.678 1.00 79.44 88 MET A CA 1
ATOM 712 C C . MET A 1 88 ? 10.056 30.771 -15.201 1.00 79.44 88 MET A C 1
ATOM 714 O O . MET A 1 88 ? 11.170 30.556 -14.709 1.00 79.44 88 MET A O 1
ATOM 718 N N . SER A 1 89 ? 9.511 31.993 -15.250 1.00 76.19 89 SER A N 1
ATOM 719 C CA . SER A 1 89 ? 10.147 33.202 -14.711 1.00 76.19 89 SER A CA 1
ATOM 720 C C . SER A 1 89 ? 10.275 33.142 -13.181 1.00 76.19 89 SER A C 1
ATOM 722 O O . SER A 1 89 ? 9.512 32.448 -12.503 1.00 76.19 89 SER A O 1
ATOM 724 N N . ARG A 1 90 ? 11.218 33.899 -12.599 1.00 72.12 90 ARG A N 1
ATOM 725 C CA . ARG A 1 90 ? 11.454 33.915 -11.139 1.00 72.12 90 ARG A CA 1
ATOM 726 C C . ARG A 1 90 ? 10.189 34.228 -10.322 1.00 72.12 90 ARG A C 1
ATOM 728 O O . ARG A 1 90 ? 9.997 33.609 -9.280 1.00 72.12 90 ARG A O 1
ATOM 735 N N . ARG A 1 91 ? 9.306 35.109 -10.815 1.00 73.25 91 ARG A N 1
ATOM 736 C CA . ARG A 1 91 ? 8.018 35.437 -10.163 1.00 73.25 91 ARG A CA 1
ATOM 737 C C . ARG A 1 91 ? 7.008 34.290 -10.249 1.00 73.25 91 ARG A C 1
ATOM 739 O O . ARG A 1 91 ? 6.297 34.019 -9.290 1.00 73.25 91 ARG A O 1
ATOM 746 N N . GLN A 1 92 ? 6.969 33.582 -11.377 1.00 72.69 92 GLN A N 1
ATOM 747 C CA . GLN A 1 92 ? 6.093 32.417 -11.540 1.00 72.69 92 GLN A CA 1
ATOM 748 C C . GLN A 1 92 ? 6.546 31.259 -10.643 1.00 72.69 92 GLN A C 1
ATOM 750 O O . GLN A 1 92 ? 5.715 30.568 -10.063 1.00 72.69 92 GLN A O 1
ATOM 755 N N . ARG A 1 93 ? 7.863 31.071 -10.474 1.00 71.56 93 ARG A N 1
ATOM 756 C CA . ARG A 1 93 ? 8.401 30.066 -9.548 1.00 71.56 93 ARG A CA 1
ATOM 757 C C . ARG A 1 93 ? 8.050 30.387 -8.093 1.00 71.56 93 ARG A C 1
ATOM 759 O O . ARG A 1 93 ? 7.628 29.478 -7.389 1.00 71.56 93 ARG A O 1
ATOM 766 N N . SER A 1 94 ? 8.180 31.643 -7.647 1.00 66.69 94 SER A N 1
ATOM 767 C CA . SER A 1 94 ? 7.872 32.012 -6.253 1.00 66.69 94 SER A CA 1
ATOM 768 C C . SER A 1 94 ? 6.395 31.811 -5.900 1.00 66.69 94 SER A C 1
ATOM 770 O O . SER A 1 94 ? 6.098 31.351 -4.804 1.00 66.69 94 SER A O 1
ATOM 772 N N . LEU A 1 95 ? 5.480 32.070 -6.842 1.00 64.31 95 LEU A N 1
ATOM 773 C CA . LEU A 1 95 ? 4.048 31.790 -6.686 1.00 64.31 95 LEU A CA 1
ATOM 774 C C . LEU A 1 95 ? 3.756 30.293 -6.500 1.00 64.31 95 LEU A C 1
ATOM 776 O O . LEU A 1 95 ? 2.975 29.936 -5.626 1.00 64.31 95 LEU A O 1
ATOM 780 N N . VAL A 1 96 ? 4.423 29.400 -7.244 1.00 66.19 96 VAL A N 1
ATOM 781 C CA . VAL A 1 96 ? 4.260 27.943 -7.050 1.00 66.19 96 VAL A CA 1
ATOM 782 C C . VAL A 1 96 ? 4.716 27.498 -5.658 1.00 66.19 96 VAL A C 1
ATOM 784 O O . VAL A 1 96 ? 4.096 26.614 -5.071 1.00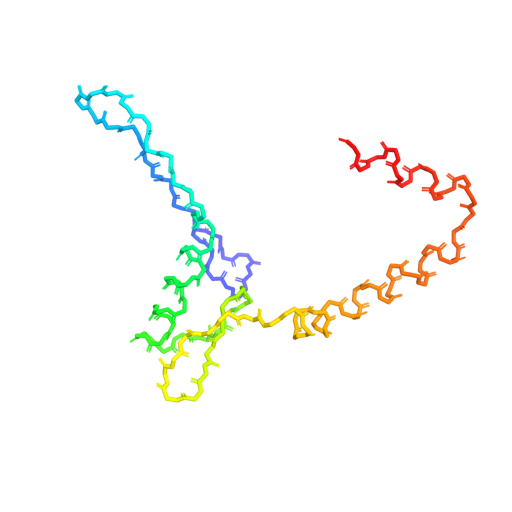 66.19 96 VAL A O 1
ATOM 787 N N . TYR A 1 97 ? 5.780 28.092 -5.112 1.00 61.16 97 TYR A N 1
ATOM 788 C CA . TYR A 1 97 ? 6.238 27.772 -3.756 1.00 61.16 97 TYR A CA 1
ATOM 789 C C . TYR A 1 97 ? 5.320 28.342 -2.665 1.00 61.16 97 TYR A C 1
ATOM 791 O O . TYR A 1 97 ? 5.164 27.697 -1.636 1.00 61.16 97 TYR A O 1
ATOM 799 N N . ALA A 1 98 ? 4.679 29.490 -2.897 1.00 56.75 98 ALA A N 1
ATOM 800 C CA . ALA A 1 98 ? 3.758 30.108 -1.940 1.00 56.75 98 ALA A CA 1
ATOM 801 C C . ALA A 1 98 ? 2.403 29.382 -1.820 1.00 56.75 98 ALA A C 1
ATOM 803 O O . ALA A 1 98 ? 1.751 29.494 -0.792 1.00 56.75 98 ALA A O 1
ATOM 804 N N . VAL A 1 99 ? 1.986 28.641 -2.854 1.00 52.12 99 VAL A N 1
ATOM 805 C CA . VAL A 1 99 ? 0.689 27.929 -2.900 1.00 52.12 99 VAL A CA 1
ATOM 806 C C . VAL A 1 99 ? 0.785 26.475 -2.398 1.00 52.12 99 VAL A C 1
ATOM 808 O O . VAL A 1 99 ? -0.234 25.834 -2.179 1.00 52.12 99 VAL A O 1
ATOM 811 N N . ASN A 1 100 ? 1.994 25.929 -2.214 1.00 47.25 100 ASN A N 1
ATOM 812 C CA . ASN A 1 100 ? 2.211 24.557 -1.715 1.00 47.25 100 ASN A CA 1
ATOM 813 C C . ASN A 1 100 ? 2.559 24.489 -0.207 1.00 47.25 100 ASN A C 1
ATOM 815 O O . ASN A 1 100 ? 3.079 23.465 0.242 1.00 47.25 100 ASN A O 1
ATOM 819 N N . LEU A 1 101 ? 2.311 25.567 0.542 1.00 41.53 101 LEU A N 1
ATOM 820 C CA . LEU A 1 101 ? 2.325 25.625 2.011 1.00 41.53 101 LEU A CA 1
ATOM 821 C C . LEU A 1 101 ? 0.884 25.575 2.523 1.00 41.53 101 LEU A C 1
ATOM 823 O O . LEU A 1 101 ? 0.665 24.878 3.536 1.00 41.53 101 LEU A O 1
#

Foldseek 3Di:
DDPVDPDDDDDDDDDQQDPPPRDGDDDPPVQVVVLQVVLVVCLVVVNDRDDDQWDADPPRDIDGDDPVNVCVVCVVVVVVVVVVVVPDDPVRVVVVVVVVD

Organism: Escherichia coli (NCBI:txid562)

pLDDT: mean 77.98, std 11.46, range [41.53, 92.56]

Radius of gyration: 19.79 Å; chains: 1; bounding box: 35×52×46 Å

InterPro domains:
  IPR005094 MobA/VirD2-like, nuclease domain [PF03432] (2-46)